Protein AF-A0A948FXD6-F1 (afdb_monomer_lite)

Foldseek 3Di:
DPPDPCVVPVPDPPPLLPDLDADDLVLLVVLLVVLVVVDPADPLLNLLSVLLSVSRVLSPCVSVVNDDSVVSVVVNVVSQVVSCVVRVDGSCPVDDSNVSSVVSSCVSVVHD

Structure (mmCIF, N/CA/C/O backbone):
data_AF-A0A948FXD6-F1
#
_entry.id   AF-A0A948FXD6-F1
#
loop_
_atom_site.group_PDB
_atom_site.id
_atom_site.type_symbol
_atom_site.label_atom_id
_atom_site.label_alt_id
_atom_site.label_comp_id
_atom_site.label_asym_id
_atom_site.label_entity_id
_atom_site.label_seq_id
_atom_site.pdbx_PDB_ins_code
_atom_site.Cartn_x
_atom_site.Cartn_y
_atom_site.Cartn_z
_atom_site.occupancy
_atom_site.B_iso_or_equiv
_atom_site.auth_seq_id
_atom_site.auth_comp_id
_atom_site.auth_asym_id
_atom_site.auth_atom_id
_atom_site.pdbx_PDB_model_num
ATOM 1 N N . MET A 1 1 ? 3.264 -14.534 -11.970 1.00 37.44 1 MET A N 1
ATOM 2 C CA . MET A 1 1 ? 4.278 -13.794 -11.196 1.00 37.44 1 MET A CA 1
ATOM 3 C C . MET A 1 1 ? 4.074 -14.213 -9.751 1.00 37.44 1 MET A C 1
ATOM 5 O O . MET A 1 1 ? 2.953 -14.078 -9.292 1.00 37.44 1 MET A O 1
ATOM 9 N N . LYS A 1 2 ? 5.035 -14.871 -9.089 1.00 35.72 2 LYS A N 1
ATOM 10 C CA . LYS A 1 2 ? 4.810 -15.351 -7.713 1.00 35.72 2 LYS A CA 1
ATOM 11 C C . LYS A 1 2 ? 4.875 -14.145 -6.777 1.00 35.72 2 LYS A C 1
ATOM 13 O O . LYS A 1 2 ? 5.967 -13.750 -6.404 1.00 35.72 2 LYS A O 1
ATOM 18 N N . ILE A 1 3 ? 3.722 -13.563 -6.453 1.00 50.12 3 ILE A N 1
ATOM 19 C CA . ILE A 1 3 ? 3.613 -12.622 -5.338 1.00 50.12 3 ILE A CA 1
ATOM 20 C C . ILE A 1 3 ? 4.079 -13.394 -4.102 1.00 50.12 3 ILE A C 1
ATOM 22 O O . ILE A 1 3 ? 3.553 -14.467 -3.797 1.00 50.12 3 ILE A O 1
ATOM 26 N N . THR A 1 4 ? 5.154 -12.925 -3.479 1.00 47.16 4 THR A N 1
ATOM 27 C CA . THR A 1 4 ? 5.684 -13.559 -2.276 1.00 47.16 4 THR A CA 1
ATOM 28 C C . THR A 1 4 ? 4.733 -13.243 -1.131 1.00 47.16 4 THR A C 1
ATOM 30 O O . THR A 1 4 ? 4.531 -12.083 -0.790 1.00 47.16 4 THR A O 1
ATOM 33 N N . ASP A 1 5 ? 4.133 -14.274 -0.542 1.00 45.62 5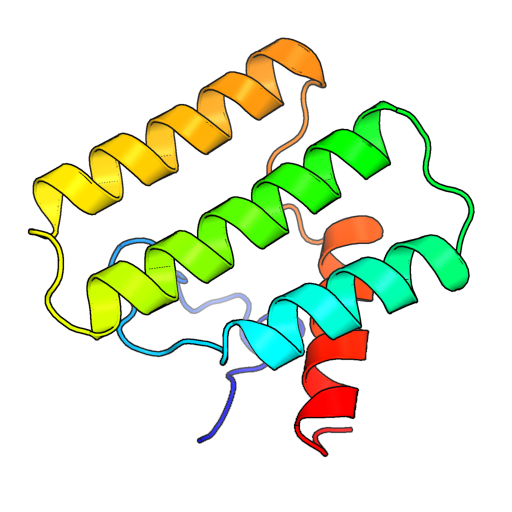 ASP A N 1
ATOM 34 C CA . ASP A 1 5 ? 3.377 -14.130 0.697 1.00 45.62 5 ASP A CA 1
ATOM 35 C C . ASP A 1 5 ? 4.360 -13.814 1.838 1.00 45.62 5 ASP A C 1
ATOM 37 O O . ASP A 1 5 ? 5.088 -14.683 2.334 1.00 45.62 5 ASP A O 1
ATOM 41 N N . HIS A 1 6 ? 4.423 -12.537 2.214 1.00 43.38 6 HIS A N 1
ATOM 42 C CA . HIS A 1 6 ? 5.313 -12.039 3.260 1.00 43.38 6 HIS A CA 1
ATOM 43 C C . HIS A 1 6 ? 4.915 -12.518 4.663 1.00 43.38 6 HIS A C 1
ATOM 45 O O . HIS A 1 6 ? 5.777 -12.566 5.543 1.00 43.38 6 HIS A O 1
ATOM 51 N N . ALA A 1 7 ? 3.670 -12.967 4.873 1.00 40.97 7 ALA A N 1
ATOM 52 C CA . ALA A 1 7 ? 3.270 -13.597 6.129 1.00 40.97 7 ALA A CA 1
ATOM 53 C C . ALA A 1 7 ? 3.921 -14.983 6.299 1.00 40.97 7 ALA A C 1
ATOM 55 O O . ALA A 1 7 ? 4.172 -15.418 7.425 1.00 40.97 7 ALA A O 1
ATOM 56 N N . LEU A 1 8 ? 4.259 -15.654 5.190 1.00 40.91 8 LEU A N 1
ATOM 57 C CA . LEU A 1 8 ? 4.912 -16.968 5.184 1.00 40.91 8 LEU A CA 1
ATOM 58 C C . LEU A 1 8 ? 6.448 -16.905 5.235 1.00 40.91 8 LEU A C 1
ATOM 60 O O . LEU A 1 8 ? 7.082 -17.927 5.502 1.00 40.91 8 LEU A O 1
ATOM 64 N N . ASN A 1 9 ? 7.064 -15.734 5.024 1.00 38.94 9 ASN A N 1
ATOM 65 C CA . ASN A 1 9 ? 8.524 -15.555 5.049 1.00 38.94 9 ASN A CA 1
ATOM 66 C C . ASN A 1 9 ? 8.972 -14.317 5.854 1.00 38.94 9 ASN A C 1
ATOM 68 O O . ASN A 1 9 ? 9.600 -13.410 5.306 1.00 38.94 9 ASN A O 1
ATOM 72 N N . PRO A 1 10 ? 8.770 -14.302 7.186 1.00 45.41 10 PRO A N 1
ATOM 73 C CA . PRO A 1 10 ? 9.102 -13.158 8.046 1.00 45.41 10 PRO A CA 1
ATOM 74 C C . PRO A 1 10 ? 10.612 -12.874 8.184 1.00 45.41 10 PRO A C 1
ATOM 76 O O . PRO A 1 10 ? 10.997 -11.907 8.832 1.00 45.41 10 PRO A O 1
ATOM 79 N N . LYS A 1 11 ? 11.484 -13.732 7.630 1.00 41.44 11 LYS A N 1
ATOM 80 C CA . LYS A 1 11 ? 12.954 -13.604 7.703 1.00 41.44 11 LYS A CA 1
ATOM 81 C C . LYS A 1 11 ? 13.582 -12.929 6.485 1.00 41.44 11 LYS A C 1
ATOM 83 O O . LYS A 1 11 ? 14.785 -12.684 6.500 1.00 41.44 11 LYS A O 1
ATOM 88 N N . GLN A 1 12 ? 12.817 -12.693 5.422 1.00 42.72 12 GLN A N 1
ATOM 89 C CA . GLN A 1 12 ? 13.317 -11.971 4.262 1.00 42.72 12 GLN A CA 1
ATOM 90 C C . GLN A 1 12 ? 13.080 -10.485 4.516 1.00 42.72 12 GLN A C 1
ATOM 92 O O . GLN A 1 12 ? 11.932 -10.064 4.644 1.00 42.72 12 GLN A O 1
ATOM 97 N N . GLU A 1 13 ? 14.155 -9.702 4.632 1.00 46.50 13 GLU A N 1
ATOM 98 C CA . GLU A 1 13 ? 14.040 -8.245 4.635 1.00 46.50 13 GLU A CA 1
ATOM 99 C C . GLU A 1 13 ? 13.411 -7.835 3.306 1.00 46.50 13 GLU A C 1
ATOM 101 O O . GLU A 1 13 ? 14.016 -7.910 2.234 1.00 46.50 13 GLU A O 1
ATOM 106 N N . TYR A 1 14 ? 12.131 -7.490 3.368 1.00 54.78 14 TYR A N 1
ATOM 107 C CA . TYR A 1 14 ? 11.414 -7.009 2.214 1.00 54.78 14 TYR A CA 1
ATOM 108 C C . TYR A 1 14 ? 11.770 -5.541 2.013 1.00 54.78 14 TYR A C 1
ATOM 110 O O . TYR A 1 14 ? 11.219 -4.639 2.643 1.00 54.78 14 TYR A O 1
ATOM 118 N N . HIS A 1 15 ? 12.735 -5.305 1.131 1.00 66.94 15 HIS A N 1
ATOM 119 C CA . HIS A 1 15 ? 13.088 -3.964 0.696 1.00 66.94 15 HIS A CA 1
ATOM 120 C C . HIS A 1 15 ? 12.066 -3.492 -0.343 1.00 66.94 15 HIS A C 1
ATOM 122 O O . HIS A 1 15 ? 12.310 -3.560 -1.547 1.00 66.94 15 HIS A O 1
ATOM 128 N N . PHE A 1 16 ? 10.909 -3.022 0.135 1.00 73.50 16 PHE A N 1
ATOM 129 C CA . PHE A 1 16 ? 9.855 -2.434 -0.701 1.00 73.50 16 PHE A CA 1
ATOM 130 C C . PHE A 1 16 ? 10.429 -1.450 -1.736 1.00 73.50 16 PHE A C 1
ATOM 132 O O . PHE A 1 16 ? 10.082 -1.496 -2.911 1.00 73.50 16 PHE A O 1
ATOM 139 N N . GLU A 1 17 ? 11.375 -0.618 -1.294 1.00 71.94 17 GLU A N 1
ATOM 140 C CA . GLU A 1 17 ? 12.013 0.449 -2.071 1.00 71.94 17 GLU A CA 1
ATOM 141 C C . GLU A 1 17 ? 12.910 -0.031 -3.220 1.00 71.94 17 GLU A C 1
ATOM 143 O O . GLU A 1 17 ? 13.183 0.732 -4.137 1.00 71.94 17 GLU A O 1
ATOM 148 N N . SER A 1 18 ? 13.407 -1.268 -3.187 1.00 67.50 18 SER A N 1
ATOM 149 C CA . SER A 1 18 ? 14.285 -1.801 -4.240 1.00 67.50 18 SER A CA 1
ATOM 150 C C . SER A 1 18 ? 13.632 -2.915 -5.052 1.00 67.50 18 SER A C 1
ATOM 152 O O . SER A 1 18 ? 14.251 -3.471 -5.962 1.00 67.50 18 SER A O 1
ATOM 154 N N . SER A 1 19 ?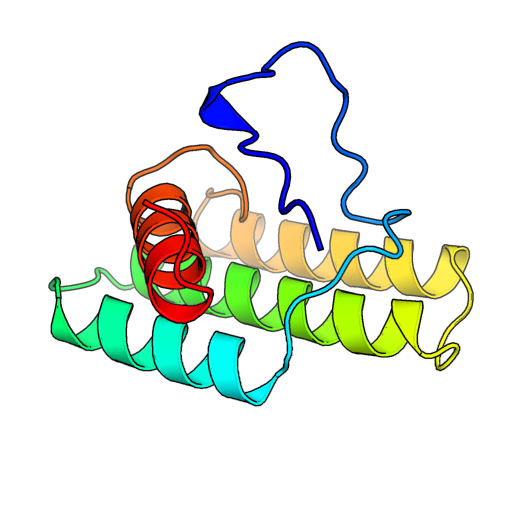 12.377 -3.251 -4.745 1.00 71.12 19 SER A N 1
ATOM 155 C CA . SER A 1 19 ? 11.681 -4.343 -5.404 1.00 71.12 19 SER A CA 1
ATOM 156 C C . SER A 1 19 ? 11.117 -3.919 -6.758 1.00 71.12 19 SER A C 1
ATOM 158 O O . SER A 1 19 ? 10.313 -2.995 -6.855 1.00 71.12 19 SER A O 1
ATOM 160 N N . VAL A 1 20 ? 11.498 -4.661 -7.799 1.00 69.62 20 VAL A N 1
ATOM 161 C CA . VAL A 1 20 ? 10.960 -4.529 -9.166 1.00 69.62 20 VAL A CA 1
ATOM 162 C C . VAL A 1 20 ? 9.735 -5.410 -9.414 1.00 69.62 20 VAL A C 1
ATOM 164 O O . VAL A 1 20 ? 9.170 -5.389 -10.503 1.00 69.62 20 VAL A O 1
ATOM 167 N N . GLU A 1 21 ? 9.321 -6.208 -8.430 1.00 75.81 21 GLU A N 1
ATOM 168 C CA . GLU A 1 21 ? 8.004 -6.839 -8.471 1.00 75.81 21 GLU A CA 1
ATOM 169 C C . GLU A 1 21 ? 6.952 -5.758 -8.216 1.00 75.81 21 GLU A C 1
ATOM 171 O O . GLU A 1 21 ? 7.165 -4.884 -7.391 1.00 75.81 21 GLU A O 1
ATOM 176 N N . PHE A 1 22 ? 5.833 -5.770 -8.927 1.00 82.69 22 PHE A N 1
ATOM 177 C CA . PHE A 1 22 ? 4.786 -4.764 -8.780 1.00 82.69 22 PHE A CA 1
ATOM 178 C C . PHE A 1 22 ? 3.409 -5.353 -9.054 1.00 82.69 22 PHE A C 1
ATOM 180 O O . PHE A 1 22 ? 3.267 -6.376 -9.729 1.00 82.69 22 PHE A O 1
ATOM 187 N N . CYS A 1 23 ? 2.387 -4.643 -8.588 1.00 84.50 23 CYS A N 1
ATOM 188 C CA . CYS A 1 23 ? 1.002 -4.906 -8.937 1.00 84.50 23 CYS A CA 1
ATOM 189 C C . CYS A 1 23 ? 0.510 -3.926 -10.014 1.00 84.50 23 CYS A C 1
ATOM 191 O O . CYS A 1 23 ? 0.892 -2.758 -10.044 1.00 84.50 23 CYS A O 1
ATOM 193 N N . SER A 1 24 ? -0.359 -4.388 -10.914 1.00 88.19 24 SER A N 1
ATOM 194 C CA . SER A 1 24 ? -1.036 -3.545 -11.897 1.00 88.19 24 SER A CA 1
ATOM 195 C C . SER A 1 24 ? -1.869 -2.447 -11.205 1.00 88.19 24 SER A C 1
ATOM 197 O O . SER A 1 24 ? -2.679 -2.767 -10.328 1.00 88.19 24 SER A O 1
ATOM 199 N N . PRO A 1 25 ? -1.769 -1.171 -11.636 1.00 90.00 25 PRO A N 1
ATOM 200 C CA . PRO A 1 25 ? -2.493 -0.046 -11.034 1.00 90.00 25 PRO A CA 1
ATOM 201 C C . PRO A 1 25 ? -4.013 -0.220 -10.981 1.00 90.00 25 PRO A C 1
ATOM 203 O O . PRO A 1 25 ? -4.665 0.224 -10.037 1.00 90.00 25 PRO A O 1
ATOM 206 N N . GLU A 1 26 ? -4.594 -0.872 -11.989 1.00 91.25 26 GLU A N 1
ATOM 207 C CA . GLU A 1 26 ? -6.033 -1.149 -12.037 1.00 91.25 26 GLU A CA 1
ATOM 208 C C . GLU A 1 26 ? -6.472 -2.109 -10.929 1.00 91.25 26 GLU A C 1
ATOM 210 O O . GLU A 1 26 ? -7.517 -1.901 -10.309 1.00 91.25 26 GLU A O 1
ATOM 215 N N . ILE A 1 27 ? -5.652 -3.125 -10.646 1.00 88.62 27 ILE A N 1
ATOM 216 C CA . ILE A 1 27 ? -5.907 -4.093 -9.581 1.00 88.62 27 ILE A CA 1
ATOM 217 C C . ILE A 1 27 ? -5.748 -3.410 -8.221 1.00 88.62 27 ILE A C 1
ATOM 219 O O . ILE A 1 27 ? -6.652 -3.517 -7.397 1.00 88.62 27 ILE A O 1
ATOM 223 N N . ILE A 1 28 ? -4.691 -2.614 -8.018 1.00 91.00 28 ILE A N 1
ATOM 224 C CA . ILE A 1 28 ? -4.479 -1.834 -6.783 1.00 91.00 28 ILE A CA 1
ATOM 225 C C . ILE A 1 28 ? -5.710 -0.970 -6.454 1.00 91.00 28 ILE A C 1
ATOM 227 O O . ILE A 1 28 ? -6.227 -1.014 -5.338 1.00 91.00 28 ILE A O 1
ATOM 231 N N . LYS A 1 29 ? -6.234 -0.222 -7.436 1.00 94.38 29 LYS A N 1
ATOM 232 C CA . LYS A 1 29 ? -7.426 0.627 -7.249 1.00 94.38 29 LYS A CA 1
ATOM 233 C C . LYS A 1 29 ? -8.695 -0.178 -6.971 1.00 94.38 29 LYS A C 1
ATOM 235 O O . LYS A 1 29 ? -9.564 0.264 -6.219 1.00 94.38 29 LYS A O 1
ATOM 240 N N . ARG A 1 30 ? -8.833 -1.356 -7.582 1.00 93.00 30 ARG A N 1
ATOM 241 C CA . ARG A 1 30 ? -9.970 -2.245 -7.326 1.00 93.00 30 ARG A CA 1
ATOM 242 C C . ARG A 1 30 ? -9.917 -2.813 -5.909 1.00 93.00 30 ARG A C 1
ATOM 244 O O . ARG A 1 30 ? -10.942 -2.815 -5.233 1.00 93.00 30 ARG A O 1
ATOM 251 N N . VAL A 1 31 ? -8.739 -3.230 -5.452 1.00 93.56 31 VAL A N 1
ATOM 252 C CA . VAL A 1 31 ? -8.511 -3.703 -4.081 1.00 93.56 31 VAL A CA 1
ATOM 253 C C . VAL A 1 31 ? -8.787 -2.595 -3.073 1.00 93.56 31 VAL A C 1
ATOM 255 O O . VAL A 1 31 ? -9.533 -2.825 -2.129 1.00 93.56 31 VAL A O 1
ATOM 258 N N . GLU A 1 32 ? -8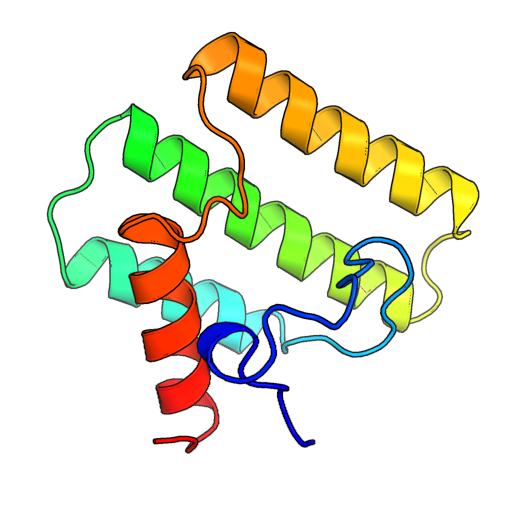.295 -1.374 -3.305 1.00 96.50 32 GLU A N 1
ATOM 259 C CA . GLU A 1 32 ? -8.606 -0.213 -2.458 1.00 96.50 32 GLU A CA 1
ATOM 260 C C . GLU A 1 32 ? -10.120 -0.043 -2.270 1.00 96.50 32 GLU A C 1
ATOM 262 O O . GLU A 1 32 ? -10.605 0.145 -1.152 1.00 96.50 32 GLU A O 1
ATOM 267 N N . LYS A 1 33 ? -10.878 -0.125 -3.370 1.00 96.25 33 LYS A N 1
ATOM 268 C CA . LYS A 1 33 ? -12.338 -0.032 -3.335 1.00 96.25 33 LYS A CA 1
ATOM 269 C C . LYS A 1 33 ? -12.951 -1.179 -2.529 1.00 96.25 33 LYS A C 1
ATOM 271 O O . LYS A 1 33 ? -13.796 -0.920 -1.679 1.00 96.25 33 LYS A O 1
ATOM 276 N N . LYS A 1 34 ? -12.492 -2.415 -2.739 1.00 95.56 34 LYS A N 1
ATOM 277 C CA . LYS A 1 34 ? -12.971 -3.588 -1.997 1.00 95.56 34 LYS A CA 1
ATOM 278 C C . LYS A 1 34 ? -12.691 -3.493 -0.498 1.00 95.56 34 LYS A C 1
ATOM 280 O O . LYS A 1 34 ? -13.590 -3.796 0.273 1.00 95.56 34 LYS A O 1
ATOM 285 N N . VAL A 1 35 ? -11.515 -3.017 -0.077 1.00 94.88 35 VAL A N 1
ATOM 286 C CA . VAL A 1 35 ? -11.198 -2.802 1.351 1.00 94.88 35 VAL A CA 1
ATOM 287 C C . VAL A 1 35 ? -12.173 -1.798 1.975 1.00 94.88 35 VAL A C 1
ATOM 289 O O . VAL A 1 35 ? -12.684 -2.021 3.071 1.00 94.88 35 VAL A O 1
ATOM 292 N N . LYS A 1 36 ? -12.470 -0.701 1.264 1.00 94.75 36 LYS A N 1
ATOM 293 C CA . LYS A 1 36 ? -13.441 0.314 1.710 1.00 94.75 36 LYS A CA 1
ATOM 294 C C . LYS A 1 36 ? -14.875 -0.219 1.785 1.00 94.75 36 LYS A C 1
ATOM 296 O O . LYS A 1 36 ? -15.665 0.293 2.570 1.00 94.75 36 LYS A O 1
ATOM 301 N N . GLU A 1 37 ? -15.220 -1.204 0.960 1.00 94.00 37 GLU A N 1
ATOM 302 C CA . GLU A 1 37 ? -16.539 -1.849 0.951 1.00 94.00 37 GLU A CA 1
ATOM 303 C C . GLU A 1 37 ? -16.649 -2.980 1.985 1.00 94.00 37 GLU A C 1
ATOM 305 O O . GLU A 1 37 ? -17.735 -3.230 2.504 1.00 94.00 37 GLU A O 1
ATOM 310 N N . SER A 1 38 ? -15.546 -3.667 2.298 1.00 89.75 38 SER A N 1
ATOM 311 C CA . SER A 1 38 ? -15.543 -4.855 3.155 1.00 89.75 38 SER A CA 1
ATOM 312 C C . SER A 1 38 ? -15.514 -4.540 4.648 1.00 89.75 38 SER A C 1
ATOM 314 O O . SER A 1 38 ? -15.909 -5.385 5.451 1.00 89.75 38 SER A O 1
ATOM 316 N N . LYS A 1 39 ? -15.043 -3.353 5.048 1.00 89.50 39 LYS A N 1
ATOM 317 C CA . LYS A 1 39 ? -15.030 -2.931 6.453 1.00 89.50 39 LYS A CA 1
ATOM 318 C C . LYS A 1 39 ? -15.215 -1.426 6.612 1.00 89.50 39 LYS A C 1
ATOM 320 O O . LYS A 1 39 ? -14.835 -0.635 5.755 1.00 89.50 39 LYS A O 1
ATOM 325 N N . SER A 1 40 ? -15.745 -1.032 7.768 1.00 92.62 40 SER A N 1
ATOM 326 C CA . SER A 1 40 ? -15.711 0.366 8.194 1.00 92.62 40 SER A CA 1
ATOM 327 C C . SER A 1 40 ? -14.277 0.730 8.575 1.00 92.62 40 SER A C 1
ATOM 329 O O . SER A 1 40 ? -13.691 0.084 9.441 1.00 92.62 40 SER A O 1
ATOM 331 N N . LEU A 1 41 ? -13.719 1.755 7.936 1.00 93.56 41 LEU A N 1
ATOM 332 C CA . LEU A 1 41 ? -12.379 2.263 8.224 1.00 93.56 41 LEU A CA 1
ATOM 333 C C . LEU A 1 41 ? -12.484 3.470 9.155 1.00 93.56 41 LEU A C 1
ATOM 335 O O . LEU A 1 41 ? -13.280 4.374 8.897 1.00 93.56 41 LEU A O 1
ATOM 339 N N . SER A 1 42 ? -11.676 3.498 10.215 1.00 95.31 42 SER A N 1
ATOM 340 C CA . SER A 1 42 ? -11.428 4.739 10.954 1.00 95.31 42 SER A CA 1
ATOM 341 C C . SER A 1 42 ? -10.635 5.733 10.097 1.00 95.31 42 SER A C 1
ATOM 343 O O . SER A 1 42 ? -10.112 5.381 9.036 1.00 95.31 42 SER A O 1
ATOM 345 N N . ASP A 1 43 ? -10.511 6.978 10.559 1.00 95.12 43 ASP A N 1
ATOM 346 C CA . ASP A 1 43 ? -9.693 7.979 9.868 1.00 95.12 43 ASP A CA 1
ATOM 347 C C . ASP A 1 43 ? -8.233 7.514 9.736 1.00 95.12 43 ASP A C 1
ATOM 349 O O . ASP A 1 43 ? -7.656 7.608 8.653 1.00 95.12 43 ASP A O 1
ATOM 353 N N . ASP A 1 44 ? -7.665 6.921 10.791 1.00 94.88 44 ASP A N 1
ATOM 354 C CA . ASP A 1 44 ? -6.298 6.389 10.765 1.00 94.88 44 ASP A CA 1
ATOM 355 C C . ASP A 1 44 ? -6.162 5.196 9.808 1.00 94.88 44 ASP A C 1
ATOM 357 O O . ASP A 1 44 ? -5.193 5.124 9.052 1.00 94.88 44 ASP A O 1
ATOM 361 N N . ASP A 1 45 ? -7.146 4.287 9.787 1.00 94.81 45 ASP A N 1
ATOM 362 C CA . ASP A 1 45 ? -7.159 3.145 8.859 1.00 94.81 45 ASP A CA 1
ATOM 363 C C . ASP A 1 45 ? -7.260 3.608 7.399 1.00 94.81 45 ASP A C 1
ATOM 365 O O . ASP A 1 45 ? -6.620 3.056 6.505 1.00 94.81 45 ASP A O 1
ATOM 369 N N . SER A 1 46 ? -8.070 4.638 7.148 1.00 95.25 46 SER A N 1
ATOM 370 C CA . SER A 1 46 ? -8.251 5.236 5.826 1.00 95.25 46 SER A CA 1
ATOM 371 C C . SER A 1 46 ? -6.958 5.881 5.329 1.00 95.25 46 SER A C 1
ATOM 373 O O . SER A 1 46 ? -6.589 5.727 4.164 1.00 95.25 46 SER A O 1
ATOM 375 N N . GLU A 1 47 ? -6.233 6.577 6.204 1.00 96.19 47 GLU A N 1
ATOM 376 C CA . GLU A 1 47 ? -4.929 7.154 5.874 1.00 96.19 47 GLU A CA 1
ATOM 377 C C . GLU A 1 47 ? -3.856 6.085 5.664 1.00 96.19 47 GLU A C 1
ATOM 379 O O . GLU A 1 47 ? -3.068 6.200 4.723 1.00 96.19 47 GLU A O 1
ATOM 384 N N . GLN A 1 48 ? -3.868 5.016 6.463 1.00 95.44 48 GLN A N 1
ATOM 385 C CA . GLN A 1 48 ? -2.988 3.868 6.261 1.00 95.44 48 GLN A CA 1
ATOM 386 C C . GLN A 1 48 ? -3.243 3.204 4.899 1.00 95.44 48 GLN A C 1
ATOM 388 O O . GLN A 1 48 ? -2.304 3.008 4.129 1.00 95.44 48 GLN A O 1
ATOM 393 N N . LEU A 1 49 ? -4.509 2.959 4.539 1.00 96.31 49 LEU A N 1
ATOM 394 C CA . LEU A 1 49 ? -4.883 2.410 3.232 1.00 96.31 49 LEU A CA 1
ATOM 395 C C . LEU A 1 49 ? -4.426 3.314 2.077 1.00 96.31 49 LEU A C 1
ATOM 397 O O . LEU A 1 49 ? -3.875 2.830 1.089 1.00 96.31 49 LEU A O 1
ATOM 401 N N . LYS A 1 50 ? -4.615 4.635 2.198 1.00 96.31 50 LYS A N 1
ATOM 402 C CA . LYS A 1 50 ? -4.135 5.600 1.193 1.00 96.31 50 LYS A CA 1
ATOM 403 C C . LYS A 1 50 ? -2.618 5.541 1.032 1.00 96.31 50 LYS A C 1
ATOM 405 O O . LYS A 1 50 ? -2.131 5.631 -0.094 1.00 96.31 50 LYS A O 1
ATOM 410 N N . ALA A 1 51 ? -1.877 5.409 2.132 1.00 96.31 51 ALA A N 1
ATOM 411 C CA . ALA A 1 51 ? -0.425 5.295 2.094 1.00 96.31 51 ALA A CA 1
ATOM 412 C C . ALA A 1 51 ? 0.015 4.004 1.388 1.00 96.31 51 ALA A C 1
ATOM 414 O O . ALA A 1 51 ? 0.837 4.085 0.480 1.00 96.31 51 ALA A O 1
ATOM 415 N N . ILE A 1 52 ? -0.585 2.856 1.725 1.00 94.50 52 ILE A N 1
ATOM 416 C CA . ILE A 1 52 ? -0.325 1.564 1.064 1.00 94.50 52 ILE A CA 1
ATOM 417 C C . ILE A 1 52 ? -0.554 1.672 -0.450 1.00 94.50 52 ILE A C 1
ATOM 419 O O . ILE A 1 52 ? 0.341 1.377 -1.238 1.00 94.50 52 ILE A O 1
ATOM 423 N N . VAL A 1 53 ? -1.720 2.179 -0.867 1.00 95.44 53 VAL A N 1
ATOM 424 C CA . VAL A 1 53 ? -2.070 2.348 -2.288 1.00 95.44 53 VAL A CA 1
ATOM 425 C C . VAL A 1 53 ? -1.078 3.259 -3.005 1.00 95.44 53 VAL A C 1
ATOM 427 O O . VAL A 1 53 ? -0.629 2.946 -4.107 1.00 95.44 53 VAL A O 1
ATOM 430 N N . LYS A 1 54 ? -0.716 4.390 -2.390 1.00 95.69 54 LYS A N 1
ATOM 431 C CA . LYS A 1 54 ? 0.246 5.335 -2.965 1.00 95.69 54 LYS A CA 1
ATOM 432 C C . LYS A 1 54 ? 1.612 4.684 -3.163 1.00 95.69 54 LYS A C 1
ATOM 434 O O . LYS A 1 54 ? 2.208 4.857 -4.222 1.00 95.69 54 LYS A O 1
ATOM 439 N N . LEU A 1 55 ? 2.087 3.941 -2.167 1.00 94.06 55 LEU A N 1
ATOM 440 C CA . LEU A 1 55 ? 3.363 3.240 -2.234 1.00 94.06 55 LEU A CA 1
ATOM 441 C C . LEU A 1 55 ? 3.358 2.184 -3.345 1.00 94.06 55 LEU A C 1
ATOM 443 O O . LEU A 1 55 ? 4.276 2.169 -4.160 1.00 94.06 55 LEU A O 1
ATOM 447 N N . GLU A 1 56 ? 2.318 1.354 -3.441 1.00 91.56 56 GLU A N 1
ATOM 448 C CA . GLU A 1 56 ? 2.201 0.331 -4.493 1.00 91.56 56 GLU A CA 1
ATOM 449 C C . GLU A 1 56 ? 2.168 0.935 -5.910 1.00 91.56 56 GLU A C 1
ATOM 451 O O . GLU A 1 56 ? 2.810 0.426 -6.830 1.00 91.56 56 GLU A O 1
ATOM 456 N N . LEU A 1 57 ? 1.494 2.075 -6.094 1.00 91.44 57 LEU A N 1
ATOM 457 C CA . LEU A 1 57 ? 1.518 2.799 -7.370 1.00 91.44 57 LEU A CA 1
ATOM 458 C C . LEU A 1 57 ? 2.910 3.361 -7.692 1.00 91.44 57 LEU A C 1
ATOM 460 O O . LEU A 1 57 ? 3.367 3.242 -8.827 1.00 91.44 57 LEU A O 1
ATOM 464 N N . MET A 1 58 ? 3.611 3.921 -6.703 1.00 91.62 58 MET A N 1
ATOM 465 C CA . MET A 1 58 ? 4.989 4.391 -6.885 1.00 91.62 58 MET A CA 1
ATOM 466 C C . MET A 1 58 ? 5.940 3.247 -7.249 1.00 91.62 58 MET A C 1
ATOM 468 O O . MET A 1 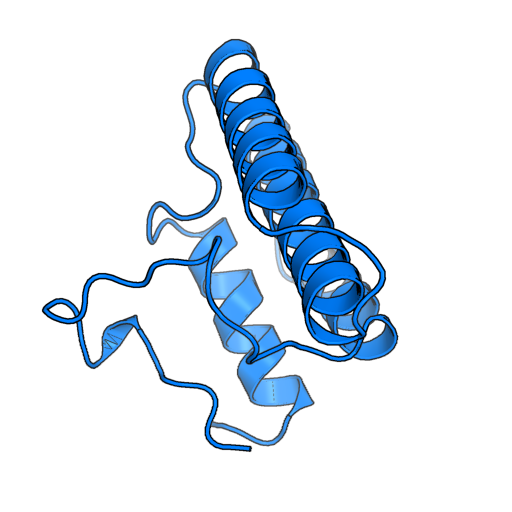58 ? 6.856 3.429 -8.048 1.00 91.62 58 MET A O 1
ATOM 472 N N . ARG A 1 59 ? 5.726 2.058 -6.680 1.00 87.69 59 ARG A N 1
ATOM 473 C CA . ARG A 1 59 ? 6.508 0.857 -6.988 1.00 87.69 59 ARG A CA 1
ATOM 474 C C . ARG A 1 59 ? 6.302 0.400 -8.432 1.00 87.69 59 ARG A C 1
ATOM 476 O O . ARG A 1 59 ? 7.272 0.075 -9.111 1.00 87.69 59 ARG A O 1
ATOM 483 N N . PHE A 1 60 ? 5.066 0.459 -8.938 1.00 86.56 60 PHE A N 1
ATOM 484 C CA . PHE A 1 60 ? 4.784 0.248 -10.361 1.00 86.56 60 PHE A CA 1
ATOM 485 C C . PHE A 1 60 ? 5.533 1.251 -11.254 1.00 86.56 60 PHE A C 1
ATOM 487 O O . PHE A 1 60 ? 6.136 0.856 -12.252 1.00 86.56 60 PHE A O 1
ATOM 494 N N . GLU A 1 61 ? 5.517 2.542 -10.914 1.00 86.38 61 GLU A N 1
ATOM 495 C CA . GLU A 1 61 ? 6.220 3.582 -11.683 1.00 86.38 61 GLU A CA 1
ATOM 496 C C . GLU A 1 61 ? 7.738 3.340 -11.720 1.00 86.38 61 GLU A C 1
ATOM 498 O O . GLU A 1 61 ? 8.351 3.405 -12.792 1.00 86.38 61 GLU A O 1
ATOM 503 N N . PHE A 1 62 ? 8.327 2.998 -10.570 1.00 86.62 62 PHE A N 1
ATOM 504 C CA . PHE A 1 62 ? 9.746 2.667 -10.440 1.00 86.62 62 PHE A CA 1
ATOM 505 C C . PHE A 1 62 ? 10.132 1.444 -11.279 1.00 86.62 62 PHE A C 1
ATOM 507 O O . PHE A 1 62 ? 11.075 1.509 -12.067 1.00 86.62 62 PHE A O 1
ATOM 514 N N . ALA A 1 63 ? 9.363 0.356 -11.190 1.00 83.06 63 ALA A N 1
ATOM 515 C CA . ALA A 1 63 ? 9.644 -0.871 -11.932 1.00 83.06 63 ALA A CA 1
ATOM 516 C C . ALA A 1 63 ? 9.552 -0.701 -13.460 1.00 83.06 63 ALA A C 1
ATOM 518 O O . ALA A 1 63 ? 10.215 -1.425 -14.202 1.00 83.06 63 ALA A O 1
ATOM 519 N N . ASN A 1 64 ? 8.779 0.278 -13.941 1.00 84.19 64 ASN A N 1
ATOM 520 C CA . ASN A 1 64 ? 8.703 0.631 -15.363 1.00 84.19 64 ASN A CA 1
ATOM 521 C C . ASN A 1 64 ? 9.789 1.630 -15.812 1.00 84.19 64 ASN A C 1
ATOM 523 O O . ASN A 1 64 ? 9.717 2.158 -16.920 1.00 84.19 64 ASN A O 1
ATOM 527 N N . GLY A 1 65 ? 10.806 1.884 -14.982 1.00 78.31 65 GLY A N 1
ATOM 528 C CA . GLY A 1 65 ? 11.958 2.716 -15.338 1.00 78.31 65 GLY A CA 1
ATOM 529 C C . GLY A 1 65 ? 11.673 4.217 -15.323 1.00 78.31 65 GLY A C 1
ATOM 530 O O . GLY A 1 65 ? 12.398 4.981 -15.956 1.00 78.31 65 GLY A O 1
ATOM 531 N N . SER A 1 66 ? 10.625 4.649 -14.614 1.00 71.06 66 SER A N 1
ATOM 532 C CA . SER A 1 66 ? 10.235 6.065 -14.568 1.00 71.06 66 SER A CA 1
ATOM 533 C C . SER A 1 66 ? 11.073 6.889 -13.582 1.00 71.06 66 SER A C 1
ATOM 535 O O . SER A 1 66 ? 10.920 8.108 -13.529 1.00 71.06 66 SER A O 1
ATOM 537 N N . GLU A 1 67 ? 11.927 6.250 -12.773 1.00 79.31 67 GLU A N 1
ATOM 538 C CA . GLU A 1 67 ? 12.612 6.900 -11.654 1.00 79.31 67 GLU A CA 1
ATOM 539 C C . GLU A 1 67 ? 13.907 6.182 -11.225 1.00 79.31 67 GLU A C 1
ATOM 541 O O . GLU A 1 67 ? 14.003 4.958 -11.286 1.00 79.31 67 GLU A O 1
ATOM 546 N N . GLU A 1 68 ? 14.904 6.942 -10.754 1.00 85.31 68 GLU A N 1
ATOM 547 C CA . GLU A 1 68 ? 16.113 6.399 -10.119 1.00 85.31 68 GLU A CA 1
ATOM 548 C C . GLU A 1 68 ? 15.841 5.907 -8.688 1.00 85.31 68 GLU A C 1
ATOM 550 O O . GLU A 1 68 ? 15.102 6.540 -7.932 1.00 85.31 68 GLU A O 1
ATOM 555 N N . LEU A 1 69 ? 16.526 4.834 -8.269 1.00 83.38 69 LEU A N 1
ATOM 556 C CA . LEU A 1 69 ? 16.354 4.199 -6.953 1.00 83.38 69 LEU A CA 1
ATOM 557 C C . LEU A 1 69 ? 16.476 5.184 -5.776 1.00 83.38 69 LEU A C 1
ATOM 559 O O . LEU A 1 69 ? 15.659 5.161 -4.863 1.00 83.38 69 LEU A O 1
ATOM 563 N N . SER A 1 70 ? 17.462 6.082 -5.806 1.00 85.56 70 SER A N 1
ATOM 564 C CA . SER A 1 70 ? 17.687 7.084 -4.749 1.00 85.56 70 SER A CA 1
ATOM 565 C C . SER A 1 70 ? 16.504 8.048 -4.587 1.00 85.56 70 SER A C 1
ATOM 567 O O . SER A 1 70 ? 16.130 8.419 -3.469 1.00 85.56 70 SER A O 1
ATOM 569 N N . THR A 1 71 ? 15.891 8.433 -5.707 1.00 87.69 71 THR A N 1
ATOM 570 C CA . THR A 1 71 ? 14.728 9.321 -5.735 1.00 87.69 71 THR A CA 1
ATOM 571 C C . THR A 1 71 ? 13.486 8.572 -5.263 1.00 87.69 71 THR A C 1
ATOM 573 O O . THR A 1 71 ? 12.745 9.088 -4.422 1.00 87.69 71 THR A O 1
ATOM 576 N N . HIS A 1 72 ? 13.307 7.334 -5.726 1.00 88.75 72 HIS A N 1
ATOM 577 C CA . HIS A 1 72 ? 12.216 6.466 -5.302 1.00 88.75 72 HIS A CA 1
ATOM 578 C C . HIS A 1 72 ? 12.240 6.211 -3.786 1.00 88.75 72 HIS A C 1
ATOM 580 O O . HIS A 1 72 ? 11.258 6.513 -3.106 1.00 88.75 72 HIS A O 1
ATOM 586 N N . SER A 1 73 ? 13.379 5.775 -3.232 1.00 88.56 73 SER A N 1
ATOM 587 C CA . SER A 1 73 ? 13.575 5.587 -1.785 1.00 88.56 73 SER A CA 1
ATOM 588 C C . SER A 1 73 ? 13.223 6.844 -0.988 1.00 88.56 73 SER A C 1
ATOM 590 O O . SER A 1 73 ? 12.476 6.785 -0.013 1.00 88.56 73 SER A O 1
ATOM 592 N N . SER A 1 74 ? 13.681 8.016 -1.442 1.00 90.75 74 SER A N 1
ATOM 593 C CA . SER A 1 74 ? 13.381 9.290 -0.774 1.00 90.75 74 SER A CA 1
ATOM 594 C C . SER A 1 74 ? 11.878 9.599 -0.758 1.00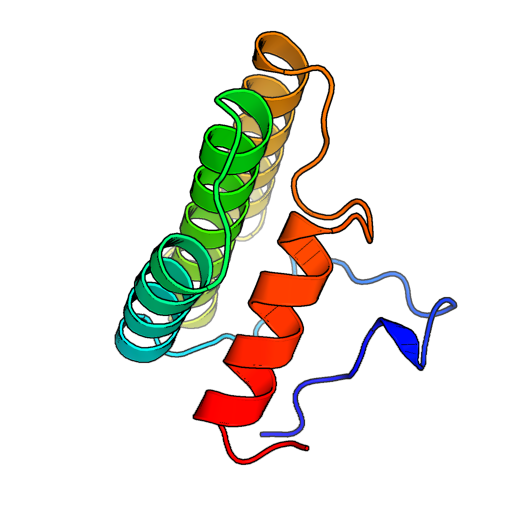 90.75 74 SER A C 1
ATOM 596 O O . SER A 1 74 ? 11.346 10.094 0.239 1.00 90.75 74 SER A O 1
ATOM 598 N N . LYS A 1 75 ? 11.161 9.296 -1.848 1.00 92.12 75 LYS A N 1
ATOM 599 C CA . LYS A 1 75 ? 9.704 9.466 -1.908 1.00 92.12 75 LYS A CA 1
ATOM 600 C C . LYS A 1 75 ? 8.976 8.465 -1.011 1.00 92.12 75 LYS A C 1
ATOM 602 O O . LYS A 1 75 ? 8.019 8.864 -0.348 1.00 92.12 75 LYS A O 1
ATOM 607 N N . VAL A 1 76 ? 9.408 7.202 -0.977 1.00 91.75 76 VAL A N 1
ATOM 608 C CA . VAL A 1 76 ? 8.819 6.170 -0.106 1.00 91.75 76 VAL A CA 1
ATOM 609 C C . VAL A 1 76 ? 8.948 6.587 1.355 1.00 91.75 76 VAL A C 1
ATOM 611 O O . VAL A 1 76 ? 7.943 6.647 2.067 1.00 91.75 76 VAL A O 1
ATOM 614 N N . GLN A 1 77 ? 10.151 6.978 1.775 1.00 92.12 77 GLN A N 1
ATOM 615 C CA . GLN A 1 77 ? 10.410 7.423 3.139 1.00 92.12 77 GLN A CA 1
ATOM 616 C C . GLN A 1 77 ? 9.554 8.637 3.518 1.00 92.12 77 GLN A C 1
ATOM 618 O O . GLN A 1 77 ? 8.961 8.671 4.596 1.00 92.12 77 GLN A O 1
ATOM 623 N N . ARG A 1 78 ? 9.386 9.597 2.602 1.00 94.69 78 ARG A N 1
ATOM 624 C CA . ARG A 1 78 ? 8.502 10.745 2.824 1.00 94.69 78 ARG A CA 1
ATOM 625 C C . ARG A 1 78 ? 7.048 10.333 3.068 1.00 94.69 78 ARG A C 1
ATOM 627 O O . ARG A 1 78 ? 6.408 10.885 3.958 1.00 94.69 78 ARG A O 1
ATOM 634 N N . VAL A 1 79 ? 6.511 9.383 2.296 1.00 94.75 79 VAL A N 1
ATOM 635 C CA . VAL A 1 79 ? 5.133 8.892 2.497 1.00 94.75 79 VAL A CA 1
ATOM 636 C C . VAL A 1 79 ? 4.984 8.232 3.868 1.00 94.75 79 VAL A C 1
ATOM 638 O O . VAL A 1 79 ? 3.994 8.485 4.558 1.00 94.75 79 VAL A O 1
ATOM 641 N N . ARG A 1 80 ? 5.976 7.438 4.286 1.00 93.88 80 ARG A N 1
ATOM 642 C CA . ARG A 1 80 ? 6.002 6.810 5.615 1.00 93.88 80 ARG A CA 1
ATOM 643 C C . ARG A 1 80 ? 6.003 7.855 6.726 1.00 93.88 80 ARG A C 1
ATOM 645 O O . ARG A 1 80 ? 5.149 7.820 7.605 1.00 93.88 80 ARG A O 1
ATOM 652 N N . GLU A 1 81 ? 6.901 8.833 6.654 1.00 93.31 81 GLU A N 1
ATOM 653 C CA . GLU A 1 81 ? 7.006 9.901 7.654 1.00 93.31 81 GLU A CA 1
ATOM 654 C C . GLU A 1 81 ? 5.734 10.752 7.749 1.00 93.31 81 GLU A C 1
ATOM 656 O O . GLU A 1 81 ? 5.295 11.087 8.853 1.00 93.31 81 GLU A O 1
ATOM 661 N N . GLU A 1 82 ? 5.112 11.078 6.612 1.00 94.44 82 GLU A N 1
ATOM 662 C CA . GLU A 1 82 ? 3.836 11.798 6.569 1.00 94.44 82 GLU A CA 1
ATOM 663 C C . GLU A 1 82 ? 2.723 11.003 7.280 1.00 94.44 82 GLU A C 1
ATOM 665 O O . GLU A 1 82 ? 1.991 11.579 8.095 1.00 94.44 82 GLU A O 1
ATOM 670 N N . LEU A 1 83 ? 2.634 9.685 7.049 1.00 94.38 83 LEU A N 1
ATOM 671 C CA . LEU A 1 83 ? 1.666 8.817 7.727 1.00 94.38 83 LEU A CA 1
ATOM 672 C C . LEU A 1 83 ? 1.933 8.731 9.236 1.00 94.38 83 LEU A C 1
ATOM 674 O O . LEU A 1 83 ? 1.013 8.963 10.026 1.00 94.38 83 LEU A O 1
ATOM 678 N N . ILE A 1 84 ? 3.176 8.456 9.644 1.00 93.25 84 ILE A N 1
ATOM 679 C CA . ILE A 1 84 ? 3.571 8.331 11.058 1.00 93.25 84 ILE A CA 1
ATOM 680 C C . ILE A 1 84 ? 3.287 9.634 11.802 1.00 93.25 84 ILE A C 1
ATOM 682 O O . ILE A 1 84 ? 2.769 9.630 12.921 1.00 93.25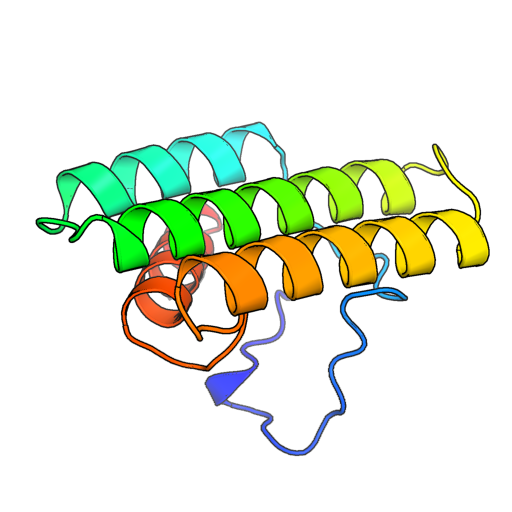 84 ILE A O 1
ATOM 686 N N . LYS A 1 85 ? 3.596 10.780 11.189 1.00 94.38 85 LYS A N 1
ATOM 687 C CA . LYS A 1 85 ? 3.332 12.087 11.794 1.00 94.38 85 LYS A CA 1
ATOM 688 C C . LYS A 1 85 ? 1.837 12.309 12.020 1.00 94.38 85 LYS A C 1
ATOM 690 O O . LYS A 1 85 ? 1.477 12.874 13.052 1.00 94.38 85 LYS A O 1
ATOM 695 N N . LYS A 1 86 ? 0.998 11.873 11.076 1.00 93.94 86 LYS A N 1
ATOM 696 C CA . LYS A 1 86 ? -0.454 12.082 11.100 1.00 93.94 86 LYS A CA 1
ATOM 697 C C . LYS A 1 86 ? -1.195 11.110 12.022 1.00 93.94 86 LYS A C 1
ATOM 699 O O . LYS A 1 86 ? -2.065 11.552 12.759 1.00 93.94 86 LYS A O 1
ATOM 704 N N . THR A 1 87 ? -0.839 9.829 11.993 1.00 91.75 87 THR A N 1
ATOM 705 C CA . THR A 1 87 ? -1.636 8.734 12.588 1.00 91.75 87 THR A CA 1
ATOM 706 C C . THR A 1 87 ? -0.869 7.880 13.598 1.00 91.75 87 THR A C 1
ATOM 708 O O . THR A 1 87 ? -1.454 7.028 14.254 1.00 91.75 87 THR A O 1
ATOM 711 N N . LYS A 1 88 ? 0.453 8.072 13.727 1.00 90.69 88 LYS A N 1
ATOM 712 C CA . LYS A 1 88 ? 1.364 7.190 14.487 1.00 90.69 88 LYS A CA 1
ATOM 713 C C . LYS A 1 88 ? 1.452 5.751 13.959 1.00 90.69 88 LYS A C 1
ATOM 715 O O . LYS A 1 88 ? 1.987 4.898 14.662 1.00 90.69 88 LYS A O 1
ATOM 720 N N . ARG A 1 89 ? 0.989 5.492 12.733 1.00 88.06 89 ARG A N 1
ATOM 721 C CA . ARG A 1 89 ? 1.064 4.183 12.069 1.00 88.06 89 ARG A CA 1
ATOM 722 C C . ARG A 1 89 ? 2.119 4.143 10.972 1.00 88.06 89 ARG A C 1
ATOM 724 O O . ARG A 1 89 ? 2.502 5.177 10.429 1.00 88.06 89 ARG A O 1
ATOM 731 N N . GLU A 1 90 ? 2.541 2.931 10.636 1.00 90.19 90 GLU A N 1
ATOM 732 C CA . GLU A 1 90 ? 3.371 2.625 9.469 1.00 90.19 90 GLU A CA 1
ATOM 733 C C . GLU A 1 90 ? 2.499 2.018 8.355 1.00 90.19 90 GLU A C 1
ATOM 735 O O . GLU A 1 90 ? 1.483 1.387 8.656 1.00 90.19 90 GLU A O 1
ATOM 740 N N . PRO A 1 91 ? 2.853 2.185 7.067 1.00 86.31 91 PRO A N 1
ATOM 741 C CA . PRO A 1 91 ? 2.056 1.626 5.974 1.00 86.31 91 PRO A CA 1
ATOM 742 C C . PRO A 1 91 ? 2.030 0.093 5.978 1.00 86.31 91 PRO A C 1
ATOM 744 O O . PRO A 1 91 ? 0.975 -0.485 5.755 1.00 86.31 91 PRO A O 1
ATOM 747 N N . PHE A 1 92 ? 3.169 -0.545 6.263 1.00 86.00 92 PHE A N 1
ATOM 748 C CA . PHE A 1 92 ? 3.331 -2.003 6.291 1.00 86.00 92 PHE A CA 1
ATOM 749 C C . PHE A 1 92 ? 3.666 -2.446 7.716 1.00 86.00 92 PHE A C 1
ATOM 751 O O . PHE A 1 92 ? 4.833 -2.579 8.088 1.00 86.00 92 PHE A O 1
ATOM 758 N N . ASP A 1 93 ? 2.640 -2.587 8.548 1.00 81.94 93 ASP A N 1
ATOM 759 C CA . ASP A 1 93 ? 2.763 -2.927 9.968 1.00 81.94 93 ASP A CA 1
ATOM 760 C C . ASP A 1 93 ? 2.239 -4.335 10.299 1.00 81.94 93 ASP A C 1
ATOM 762 O O . ASP A 1 93 ? 2.200 -4.714 11.472 1.00 81.94 93 ASP A O 1
ATOM 766 N N . ASN A 1 94 ? 1.844 -5.126 9.291 1.00 78.12 94 ASN A N 1
ATOM 767 C CA . ASN A 1 94 ? 1.106 -6.384 9.449 1.00 78.12 94 ASN A CA 1
ATOM 768 C C . ASN A 1 94 ? -0.192 -6.232 10.273 1.00 78.12 94 ASN A C 1
ATOM 770 O O . ASN A 1 94 ? -0.684 -7.198 10.877 1.00 78.12 94 ASN A O 1
ATOM 774 N N . GLY A 1 95 ? -0.742 -5.019 10.317 1.00 83.75 95 GLY A N 1
ATOM 775 C CA . GLY A 1 95 ? -2.004 -4.680 10.951 1.00 83.75 95 GLY A CA 1
ATOM 776 C C . GLY A 1 95 ? -3.208 -5.100 10.113 1.00 83.75 95 GLY A C 1
ATOM 777 O O . GLY A 1 95 ? -3.098 -5.748 9.073 1.00 83.75 95 GLY A O 1
ATOM 778 N N . GLU A 1 96 ? -4.405 -4.744 10.578 1.00 89.69 96 GLU A N 1
ATOM 779 C CA . GLU A 1 96 ? -5.641 -5.184 9.922 1.00 89.69 96 GLU A CA 1
ATOM 780 C C . GLU A 1 96 ? -5.816 -4.631 8.503 1.00 89.69 96 GLU A C 1
ATOM 782 O O . GLU A 1 96 ? -6.340 -5.330 7.640 1.00 89.69 96 GLU A O 1
ATOM 787 N N . VAL A 1 97 ? -5.444 -3.368 8.270 1.00 91.62 97 VAL A N 1
ATOM 788 C CA . VAL A 1 97 ? -5.616 -2.712 6.962 1.00 91.62 97 VAL A CA 1
ATOM 789 C C . VAL A 1 97 ? -4.646 -3.293 5.943 1.00 91.62 97 VAL A C 1
ATOM 791 O O . VAL A 1 97 ? -5.053 -3.627 4.834 1.00 91.62 97 VAL A O 1
ATOM 794 N N . ASP A 1 98 ? -3.389 -3.445 6.354 1.00 89.62 98 ASP A N 1
ATOM 795 C CA . ASP A 1 98 ? -2.312 -4.057 5.582 1.00 89.62 98 ASP A CA 1
ATOM 796 C C . ASP A 1 98 ? -2.695 -5.478 5.133 1.00 89.62 98 ASP A C 1
ATOM 798 O O . ASP A 1 98 ? -2.766 -5.773 3.939 1.00 89.62 98 ASP A O 1
ATOM 802 N N . LYS A 1 99 ? -3.104 -6.327 6.085 1.00 89.94 99 LYS A N 1
ATOM 803 C CA . LYS A 1 99 ? -3.571 -7.692 5.797 1.00 89.94 99 LYS A CA 1
ATOM 804 C C . LYS A 1 99 ? -4.769 -7.720 4.861 1.00 89.94 99 LYS A C 1
ATOM 806 O O . LYS A 1 99 ? -4.720 -8.412 3.851 1.00 89.94 99 LYS A O 1
ATOM 811 N N . ALA A 1 100 ? -5.813 -6.944 5.153 1.00 91.56 100 ALA A N 1
ATOM 812 C CA . ALA A 1 100 ? -7.011 -6.920 4.317 1.00 91.56 100 ALA A CA 1
ATOM 813 C C . ALA A 1 100 ? -6.696 -6.490 2.876 1.00 91.56 100 ALA A C 1
ATOM 815 O O . ALA A 1 100 ? -7.270 -7.028 1.929 1.00 91.56 100 ALA A O 1
ATOM 816 N N . PHE A 1 101 ? -5.777 -5.536 2.701 1.00 93.25 101 PHE A N 1
ATOM 817 C CA . PHE A 1 101 ? -5.326 -5.112 1.383 1.00 93.25 101 PHE A CA 1
ATOM 818 C C . PHE A 1 101 ? -4.628 -6.255 0.639 1.00 93.25 101 PHE A C 1
ATOM 820 O O . PHE A 1 101 ? -5.042 -6.585 -0.471 1.00 93.25 101 PHE A O 1
ATOM 827 N N . TYR A 1 102 ? -3.617 -6.890 1.237 1.00 89.88 102 TYR A N 1
ATOM 828 C CA . TYR A 1 102 ? -2.853 -7.945 0.562 1.00 89.88 102 TYR A CA 1
ATOM 829 C C . TYR A 1 102 ? -3.635 -9.255 0.377 1.00 89.88 102 TYR A C 1
ATOM 831 O O . TYR A 1 102 ? -3.457 -9.919 -0.642 1.00 89.88 102 TYR A O 1
ATOM 839 N N . GLU A 1 103 ? -4.557 -9.601 1.279 1.00 90.06 103 GLU A N 1
ATOM 840 C CA . GLU A 1 103 ? -5.492 -10.722 1.094 1.00 90.06 103 GLU A CA 1
ATOM 841 C C . GLU A 1 103 ? -6.384 -10.495 -0.135 1.00 90.06 103 GLU A C 1
ATOM 843 O O . GLU A 1 103 ? -6.462 -11.338 -1.028 1.00 90.06 103 GLU A O 1
ATOM 848 N N . LEU A 1 104 ? -7.009 -9.318 -0.246 1.00 91.12 104 LEU A N 1
ATOM 849 C CA . LEU A 1 104 ? -7.834 -8.977 -1.409 1.00 91.12 104 LEU A CA 1
ATOM 850 C C . LEU A 1 104 ? -7.009 -8.844 -2.696 1.00 91.12 104 LEU A C 1
ATOM 852 O O . LEU A 1 104 ? -7.511 -9.159 -3.778 1.00 91.12 104 LEU A O 1
ATOM 856 N N . LEU A 1 105 ? -5.758 -8.395 -2.591 1.00 89.31 105 LEU A N 1
ATOM 857 C CA . LEU A 1 105 ? -4.815 -8.338 -3.703 1.00 89.31 105 LEU A CA 1
ATOM 858 C C . LEU A 1 105 ? -4.513 -9.737 -4.236 1.00 89.31 105 LEU A C 1
ATOM 860 O O . LEU A 1 105 ? -4.624 -9.958 -5.440 1.00 89.31 105 LEU A O 1
ATOM 864 N N . ASN A 1 106 ? -4.213 -10.687 -3.351 1.00 86.56 106 ASN A N 1
ATOM 865 C CA . ASN A 1 106 ? -4.001 -12.083 -3.720 1.00 86.56 106 ASN A CA 1
ATOM 866 C C . ASN A 1 106 ? -5.225 -12.651 -4.446 1.00 86.56 106 ASN A C 1
ATOM 868 O O . ASN A 1 106 ? -5.074 -13.168 -5.556 1.00 86.56 106 ASN A O 1
ATOM 872 N N . ILE A 1 107 ? -6.428 -12.431 -3.902 1.00 86.88 107 ILE A N 1
ATOM 873 C CA . ILE A 1 107 ? -7.690 -12.868 -4.515 1.00 86.88 107 ILE A CA 1
ATOM 874 C C . ILE A 1 107 ? -7.862 -12.300 -5.935 1.00 86.88 107 ILE A C 1
ATOM 876 O O . ILE A 1 107 ? -8.244 -13.033 -6.848 1.00 86.88 107 ILE A O 1
ATOM 880 N N . GLU A 1 108 ? -7.573 -11.013 -6.165 1.00 85.75 108 GLU A N 1
ATOM 881 C CA . GLU A 1 108 ? -7.670 -10.404 -7.506 1.00 85.75 108 GLU A CA 1
ATOM 882 C C . GLU A 1 108 ? -6.697 -11.014 -8.522 1.00 85.75 108 GLU A C 1
ATOM 884 O O . GLU A 1 108 ? -7.013 -11.091 -9.710 1.00 85.75 108 GLU A O 1
ATOM 889 N N . TYR A 1 109 ? -5.534 -11.480 -8.069 1.00 81.62 109 TYR A N 1
ATOM 890 C CA . TYR A 1 109 ? -4.574 -12.186 -8.916 1.00 81.62 109 TYR A CA 1
ATOM 891 C C . TYR A 1 109 ? -4.842 -13.695 -9.034 1.00 81.62 109 TYR A C 1
ATOM 893 O O . TYR A 1 109 ? -4.090 -14.394 -9.717 1.00 81.62 109 TYR A O 1
ATOM 901 N N . GLY A 1 110 ? -5.907 -14.206 -8.409 1.00 79.56 110 GLY A N 1
ATOM 902 C CA . GLY A 1 110 ? -6.231 -15.634 -8.387 1.00 79.56 110 GLY A CA 1
ATOM 903 C C . GLY A 1 110 ? -5.318 -16.457 -7.475 1.00 79.56 110 GLY A C 1
ATOM 904 O O . GLY A 1 110 ? -5.240 -17.678 -7.623 1.00 79.56 110 GLY A O 1
ATOM 905 N N . TYR A 1 111 ? -4.613 -15.794 -6.560 1.00 69.62 111 TYR A N 1
ATOM 906 C CA . TYR A 1 111 ? -3.942 -16.420 -5.428 1.00 69.62 111 TYR A CA 1
ATOM 907 C C . TYR A 1 111 ? -4.943 -16.537 -4.262 1.00 69.62 111 TYR A C 1
ATOM 909 O O . TYR A 1 111 ? -5.894 -15.764 -4.196 1.00 69.62 111 TYR A O 1
ATOM 917 N N . VAL A 1 112 ? -4.768 -17.578 -3.439 1.00 60.38 112 VAL A N 1
ATOM 918 C CA . VAL A 1 112 ? -5.738 -18.098 -2.446 1.00 60.38 112 VAL A CA 1
ATOM 919 C C . VAL A 1 112 ? -6.398 -17.006 -1.608 1.00 60.38 112 VAL A C 1
ATOM 921 O O . VAL A 1 112 ? -5.644 -16.197 -1.027 1.00 60.38 112 VAL A O 1
#

Secondary structure (DSSP, 8-state):
-----TTT-TTS---GGG------HHHHHHHHHHHHHHSPPPHHHHHHHHHHHHHHHHHHHHHTTSS-HHHHHHHHHHHHHHHHHHHS--SSSSSHHHHHHHHHHHHHTT--

Sequence (112 aa):
MKITDHALNPKQEYHFESSVEFCSPEIIKRVEKKVKESKSLSDDDSEQLKAIVKLELMRFEFANGSEELSTHSSKVQRVREELIKKTKREPFDNGEVDKAFYELLNIEYGYV

pLDDT: mean 82.69, std 16.53, range [35.72, 96.5]

Radius of gyration: 13.57 Å; chains: 1; bounding box: 34×30×30 Å